Protein AF-A0AAX4ILG7-F1 (afdb_monomer_lite)

Radius of gyration: 36.54 Å; chains: 1; bounding box: 63×70×79 Å

pLDDT: mean 72.08, std 22.38, range [31.14, 98.31]

Foldseek 3Di:
DPPPQDADDLAAQVPPDLPDPAPDNQFSHHPPDRAHPVCVCSTPPHDDDDDPDDPVVVVVVVVVVVCVVVVVVVVCVVPPDDDPDAQDDDVPLCQVVQPHPPGDRNHDPPDPPDVVVVVVVVVPPPPPPPDDDPDDDDDDDDDDDDDDDDDDDDDD

Organism: NCBI:txid34406

Secondary structure (DSSP, 8-state):
--TT--------GGGS-TTS--SBTTTTB-TT----TTHHHHSTTSPPPP-SS-HHHHHHHHHHHHHHHHHHHHHHHHHSPPPSSPPPP-GGGGTTTTTSTTS--SS-------HHHHHHHHS---------------PPP---------------

Sequence (156 aa):
MNGGYINPPFIKRQFRDPHGDWWDKQERRNFGEPVHEDHDLLGMFSPFEYTWTSTGKGLLQIGAFVVAFFGVCGVVAANYPDKPSYPREFPDGLERELGGASAVRKGWRCGPMKKSTQEELTTGKTRVNSRAEAPIVGQPPNQQIHMFPGMLCRAV

Structure (mmCIF, N/CA/C/O backbone):
data_AF-A0AAX4ILG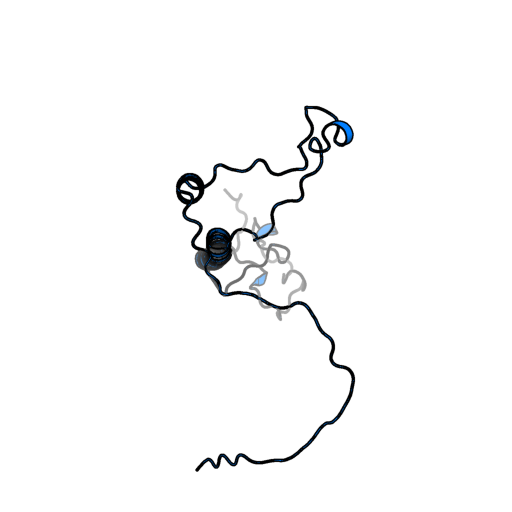7-F1
#
_entry.id   AF-A0AAX4ILG7-F1
#
loop_
_atom_site.group_PDB
_atom_site.id
_atom_site.type_symbol
_atom_site.label_atom_id
_atom_site.label_alt_id
_atom_site.label_comp_id
_atom_site.label_asym_id
_atom_site.label_entity_id
_atom_site.label_seq_id
_atom_site.pdbx_PDB_ins_code
_atom_site.Cartn_x
_atom_site.Cartn_y
_atom_site.Cartn_z
_atom_site.occupancy
_atom_site.B_iso_or_equiv
_atom_site.auth_seq_id
_atom_site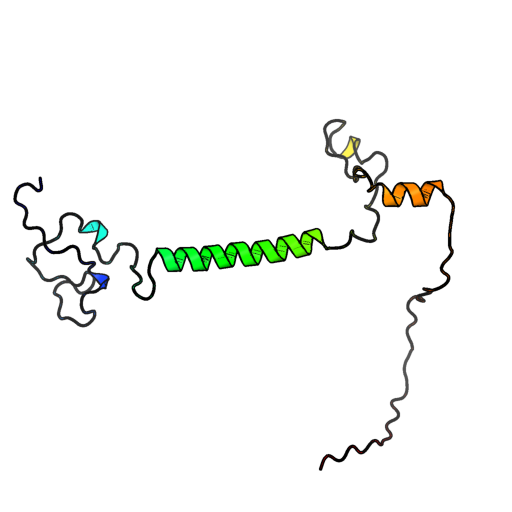.auth_comp_id
_atom_site.auth_asym_id
_atom_site.auth_atom_id
_atom_site.pdbx_PDB_model_num
ATOM 1 N N . MET A 1 1 ? -12.324 18.862 20.264 1.00 57.88 1 MET A N 1
ATOM 2 C CA . MET A 1 1 ? -12.620 18.281 21.596 1.00 57.88 1 MET A CA 1
ATOM 3 C C . MET A 1 1 ? -13.861 17.418 21.466 1.00 57.88 1 MET A C 1
ATOM 5 O O . MET A 1 1 ? -14.855 17.908 20.952 1.00 57.88 1 MET A O 1
ATOM 9 N N . ASN A 1 2 ? -13.780 16.155 21.886 1.00 70.00 2 ASN A N 1
ATOM 10 C CA . ASN A 1 2 ? -14.738 15.079 21.593 1.00 70.00 2 ASN A CA 1
ATOM 11 C C . ASN A 1 2 ? -16.064 15.131 22.392 1.00 70.00 2 ASN A C 1
ATOM 13 O O . ASN A 1 2 ? -16.607 14.104 22.771 1.00 70.00 2 ASN A O 1
ATOM 17 N N . GLY A 1 3 ? -16.554 16.320 22.760 1.00 81.25 3 GLY A N 1
ATOM 18 C CA . GLY A 1 3 ? -17.875 16.487 23.394 1.00 81.25 3 GLY A CA 1
ATOM 19 C C . GLY A 1 3 ? -18.153 15.698 24.689 1.00 81.25 3 GLY A C 1
ATOM 20 O O . GLY A 1 3 ? -19.306 15.624 25.096 1.00 81.25 3 GLY A O 1
ATOM 21 N N . GLY A 1 4 ? -17.141 15.107 25.336 1.00 83.81 4 GLY A N 1
ATOM 22 C CA . GLY A 1 4 ? -17.316 14.219 26.495 1.00 83.81 4 GLY A CA 1
ATOM 23 C C . GLY A 1 4 ? -17.664 12.766 26.145 1.00 83.81 4 GLY A C 1
ATOM 24 O O . GLY A 1 4 ? -18.007 11.998 27.041 1.00 83.81 4 GLY A O 1
ATOM 25 N N . TYR A 1 5 ? -17.574 12.376 24.871 1.00 85.44 5 TYR A N 1
ATOM 26 C CA . TYR A 1 5 ? -17.782 11.000 24.438 1.00 85.44 5 TYR A CA 1
ATOM 27 C C . TYR A 1 5 ? -16.668 10.082 24.965 1.00 85.44 5 TYR A C 1
ATOM 29 O O . TYR A 1 5 ? -15.483 10.433 24.959 1.00 85.44 5 TYR A O 1
ATOM 37 N N . ILE A 1 6 ? -17.062 8.912 25.473 1.00 82.94 6 ILE A N 1
ATOM 38 C CA . ILE A 1 6 ? -16.137 7.928 26.040 1.00 82.94 6 ILE A CA 1
ATOM 39 C C . ILE A 1 6 ? -15.428 7.251 24.877 1.00 82.94 6 ILE A C 1
ATOM 41 O O . ILE A 1 6 ? -16.029 6.426 24.191 1.00 82.94 6 ILE A O 1
ATOM 45 N N . ASN A 1 7 ? -14.157 7.592 24.675 1.00 86.12 7 ASN A N 1
ATOM 46 C CA . ASN A 1 7 ? -13.387 7.038 23.576 1.00 86.12 7 ASN A CA 1
ATOM 47 C C . ASN A 1 7 ? -12.566 5.800 24.019 1.00 86.12 7 ASN A C 1
ATOM 49 O O . ASN A 1 7 ? -11.577 5.961 24.744 1.00 86.12 7 ASN A O 1
ATOM 53 N N . PRO A 1 8 ? -12.958 4.562 23.643 1.00 87.06 8 PRO A N 1
ATOM 54 C CA . PRO A 1 8 ? -12.169 3.352 23.895 1.00 87.06 8 PRO A CA 1
ATOM 55 C C . PRO A 1 8 ? -10.829 3.370 23.131 1.00 87.06 8 PRO A C 1
ATOM 57 O O . PRO A 1 8 ? -10.658 4.155 22.202 1.00 87.06 8 PRO A O 1
ATOM 60 N N . PRO A 1 9 ? -9.858 2.500 23.471 1.00 88.75 9 PRO A N 1
ATOM 61 C CA . PRO A 1 9 ? -8.565 2.470 22.786 1.00 88.75 9 PRO A CA 1
ATOM 62 C C . PRO A 1 9 ? -8.705 2.207 21.278 1.00 88.75 9 PRO A C 1
ATOM 64 O O . PRO A 1 9 ? -9.545 1.415 20.847 1.00 88.75 9 PRO A O 1
ATOM 67 N N . PHE A 1 10 ? -7.837 2.849 20.489 1.00 88.88 10 PHE A N 1
ATOM 68 C CA . PHE A 1 10 ? -7.779 2.721 19.031 1.00 88.88 10 PHE A CA 1
ATOM 69 C C . PHE A 1 10 ? -7.224 1.344 18.640 1.00 88.88 10 PHE A C 1
ATOM 71 O O . PHE A 1 10 ? -6.022 1.161 18.453 1.00 88.88 10 PHE A O 1
ATOM 78 N N . ILE A 1 11 ? -8.097 0.339 18.599 1.00 88.75 11 ILE A N 1
ATOM 79 C CA . ILE A 1 11 ? -7.745 -1.043 18.269 1.00 88.75 11 ILE A CA 1
ATOM 80 C C . ILE A 1 11 ? -8.735 -1.556 17.233 1.00 88.75 11 ILE A C 1
ATOM 82 O O . ILE A 1 11 ? -9.948 -1.559 17.453 1.00 88.75 11 ILE A O 1
ATOM 86 N N . LYS A 1 12 ? -8.207 -2.030 16.103 1.00 90.38 12 LYS A N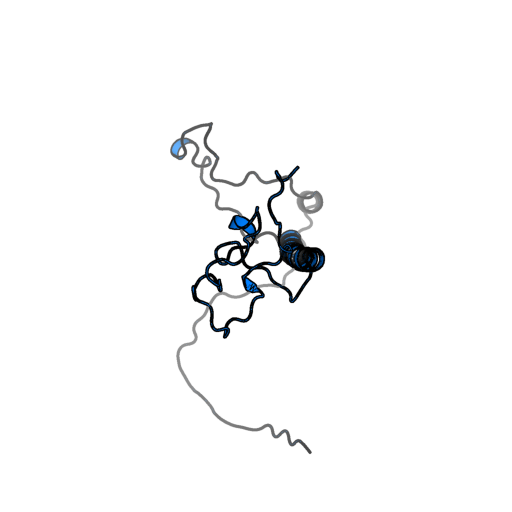 1
ATOM 87 C CA . LYS A 1 12 ? -9.020 -2.584 15.024 1.00 90.38 12 LYS A CA 1
ATOM 88 C C . LYS A 1 12 ? -9.717 -3.866 15.477 1.00 90.38 12 LYS A C 1
ATOM 90 O O . LYS A 1 12 ? -9.105 -4.754 16.075 1.00 90.38 12 LYS A O 1
ATOM 95 N N . ARG A 1 13 ? -10.993 -4.017 15.113 1.00 89.38 13 ARG A N 1
ATOM 96 C CA . ARG A 1 13 ? -11.808 -5.201 15.454 1.00 89.38 13 ARG A CA 1
ATOM 97 C C . ARG A 1 13 ? -11.266 -6.508 14.876 1.00 89.38 13 ARG A C 1
ATOM 99 O O . ARG A 1 13 ? -11.532 -7.575 15.421 1.00 89.38 13 ARG A O 1
ATOM 106 N N . GLN A 1 14 ? -10.456 -6.426 13.824 1.00 89.81 14 GLN A N 1
ATOM 107 C CA . GLN A 1 14 ? -9.752 -7.561 13.229 1.00 89.81 14 GLN A CA 1
ATOM 108 C C . GLN A 1 14 ? -8.899 -8.341 14.245 1.00 89.81 14 GLN A C 1
ATOM 110 O O . GLN A 1 14 ? -8.828 -9.567 14.156 1.00 89.81 14 GLN A O 1
ATOM 115 N N . PHE A 1 15 ? -8.280 -7.647 15.208 1.00 90.81 15 PHE A N 1
ATOM 116 C CA . PHE A 1 15 ? -7.405 -8.254 16.217 1.00 90.81 15 PHE A CA 1
ATOM 117 C C . PHE A 1 15 ? -8.153 -8.833 17.416 1.00 90.81 15 PHE A C 1
ATOM 119 O O . PHE A 1 15 ? -7.539 -9.464 18.274 1.00 90.81 15 PHE A O 1
ATOM 126 N N . ARG A 1 16 ? -9.475 -8.638 17.492 1.00 89.56 16 ARG A N 1
ATOM 127 C CA . ARG A 1 16 ? -10.293 -9.312 18.500 1.00 89.56 16 ARG A CA 1
ATOM 128 C C . ARG A 1 16 ? -10.374 -10.800 18.202 1.00 89.56 16 ARG A C 1
ATOM 130 O O . ARG A 1 16 ? -10.373 -11.199 17.035 1.00 89.56 16 ARG A O 1
ATOM 137 N N . ASP A 1 17 ? -10.514 -11.586 19.266 1.00 91.44 17 ASP A N 1
ATOM 138 C CA . ASP A 1 17 ? -10.629 -13.039 19.195 1.00 91.44 17 ASP A CA 1
ATOM 139 C C . ASP A 1 17 ? -11.705 -13.470 18.174 1.00 91.44 17 ASP A C 1
ATOM 141 O O . ASP A 1 17 ? -12.887 -13.150 18.350 1.00 91.44 17 ASP A O 1
ATOM 145 N N . PRO A 1 18 ? -11.326 -14.180 17.095 1.00 91.75 18 PRO A N 1
ATOM 146 C CA . PRO A 1 18 ? -12.268 -14.695 16.108 1.00 91.75 18 PRO A CA 1
ATOM 147 C C . PRO A 1 18 ? -13.276 -15.697 16.672 1.00 91.75 18 PRO A C 1
ATOM 149 O O . PRO A 1 18 ? -14.367 -15.821 16.121 1.00 91.75 18 PRO A O 1
ATOM 152 N N . HIS A 1 19 ? -12.916 -16.410 17.739 1.00 91.75 19 HIS A N 1
ATOM 153 C CA . HIS A 1 19 ? -13.716 -17.498 18.300 1.00 91.75 19 HIS A CA 1
ATOM 154 C C . HIS A 1 19 ? -14.537 -17.076 19.522 1.00 91.75 19 HIS A C 1
ATOM 156 O O . HIS A 1 19 ? -15.249 -17.899 20.090 1.00 91.75 19 HIS A O 1
ATOM 162 N N . GLY A 1 20 ? -14.491 -15.793 19.888 1.00 89.75 20 GLY A N 1
ATOM 163 C CA . GLY A 1 20 ? -15.257 -15.254 21.002 1.00 89.75 20 GLY A CA 1
ATOM 164 C C . GLY A 1 20 ? -16.777 -15.355 20.819 1.00 89.75 20 GLY A C 1
ATOM 165 O O . GLY A 1 20 ? -17.331 -15.313 19.708 1.00 89.75 20 GLY A O 1
ATOM 166 N N . ASP A 1 21 ? -17.482 -15.430 21.946 1.00 91.50 21 ASP A N 1
ATOM 167 C CA . ASP A 1 21 ? -18.941 -15.366 21.991 1.00 91.50 21 ASP A CA 1
ATOM 168 C C . ASP A 1 21 ? -19.469 -13.935 21.904 1.00 91.50 21 ASP A C 1
ATOM 170 O O . ASP A 1 21 ? -19.948 -13.346 22.867 1.00 91.50 21 ASP A O 1
ATOM 174 N N . TRP A 1 22 ? -19.359 -13.380 20.694 1.00 92.06 22 TRP A N 1
ATOM 175 C CA . TRP A 1 22 ? -19.887 -12.070 20.322 1.00 92.06 22 TRP A CA 1
ATOM 176 C C . TRP A 1 22 ? -21.392 -12.114 20.036 1.00 92.06 22 TRP A C 1
ATOM 178 O O . TRP A 1 22 ? -21.867 -13.051 19.391 1.00 92.06 22 TRP A O 1
ATOM 188 N N . TRP A 1 23 ? -22.121 -11.069 20.439 1.00 91.94 23 TRP A N 1
ATOM 189 C CA . TRP A 1 23 ? -23.528 -10.873 20.052 1.00 91.94 23 TRP A CA 1
ATOM 190 C C . TRP A 1 23 ? -23.673 -10.674 18.535 1.00 91.94 23 TRP A C 1
ATOM 192 O O . TRP A 1 23 ? -24.467 -11.349 17.886 1.00 91.94 23 TRP A O 1
ATOM 202 N N . ASP A 1 24 ? -22.846 -9.802 17.960 1.00 90.81 24 ASP A N 1
ATOM 203 C CA . ASP A 1 24 ? -22.668 -9.661 16.518 1.00 90.81 24 ASP A CA 1
ATOM 204 C C . ASP A 1 24 ? -21.398 -10.409 16.104 1.00 90.81 24 ASP A C 1
ATOM 206 O O . ASP A 1 24 ? -20.271 -9.952 16.337 1.00 90.81 24 ASP A O 1
ATOM 210 N N . LYS A 1 25 ? -21.584 -11.586 15.501 1.00 88.81 25 LYS A N 1
ATOM 211 C CA . LYS A 1 25 ? -20.486 -12.453 15.058 1.00 88.81 25 LYS A CA 1
ATOM 212 C C . LYS A 1 25 ? -19.726 -11.880 13.856 1.00 88.81 25 LYS A C 1
ATOM 214 O O . LYS A 1 25 ? -18.544 -12.186 13.710 1.00 88.81 25 LYS A O 1
ATOM 219 N N . GLN A 1 26 ? -20.357 -11.052 13.018 1.00 89.31 26 GLN A N 1
ATOM 220 C CA . GLN A 1 26 ? -19.715 -10.484 11.829 1.00 89.31 26 GLN A CA 1
ATOM 221 C C . GLN A 1 26 ? -18.754 -9.359 12.215 1.00 89.31 26 GLN A C 1
ATOM 223 O O . GLN A 1 26 ? -17.610 -9.328 11.763 1.00 89.31 26 GLN A O 1
ATOM 228 N N . GLU A 1 27 ? -19.193 -8.464 13.097 1.00 86.62 27 GLU A N 1
ATOM 229 C CA . GLU A 1 27 ? -18.394 -7.319 13.540 1.00 86.62 27 GLU A CA 1
ATOM 230 C C . GLU A 1 27 ? -17.563 -7.599 14.808 1.00 86.62 27 GLU A C 1
ATOM 232 O O . GLU A 1 27 ? -16.794 -6.743 15.260 1.00 86.62 27 GLU A O 1
ATOM 237 N N . ARG A 1 28 ? -17.719 -8.796 15.393 1.00 91.31 28 ARG A N 1
ATOM 238 C CA . ARG A 1 28 ? -17.121 -9.213 16.674 1.00 91.31 28 ARG A CA 1
ATOM 239 C C . ARG A 1 28 ? -17.429 -8.205 17.792 1.00 91.31 28 ARG A C 1
ATOM 241 O O . ARG A 1 28 ? -16.523 -7.654 18.430 1.00 91.31 28 ARG A O 1
ATOM 248 N N . ARG A 1 29 ? -18.723 -7.905 17.973 1.00 90.00 29 ARG A N 1
ATOM 249 C CA . ARG A 1 29 ? -19.237 -6.856 18.873 1.00 90.00 29 ARG A CA 1
ATOM 250 C C . ARG A 1 29 ? -20.229 -7.393 19.898 1.00 90.00 29 ARG A C 1
ATOM 252 O O . ARG A 1 29 ? -21.097 -8.190 19.553 1.00 90.00 29 ARG A O 1
ATOM 259 N N . ASN A 1 30 ? -20.161 -6.876 21.123 1.00 90.81 30 ASN A N 1
ATOM 260 C CA . ASN A 1 30 ? -21.201 -7.079 22.130 1.00 90.81 30 ASN A CA 1
ATOM 261 C C . ASN A 1 30 ? -22.178 -5.899 22.183 1.00 90.81 30 ASN A C 1
ATOM 263 O O . ASN A 1 30 ? -21.812 -4.753 21.930 1.00 90.81 30 ASN A O 1
ATOM 267 N N . PHE A 1 31 ? -23.443 -6.177 22.498 1.00 89.50 31 PHE A N 1
ATOM 268 C CA . PHE A 1 31 ? -24.461 -5.135 22.608 1.00 89.50 31 PHE A CA 1
ATOM 269 C C . PHE A 1 31 ? -24.134 -4.174 23.763 1.00 89.50 31 PHE A C 1
ATOM 271 O O . PHE A 1 31 ? -23.813 -4.619 24.864 1.00 89.50 31 PHE A O 1
ATOM 278 N N . GLY A 1 32 ? -24.210 -2.863 23.517 1.00 87.06 32 GLY A N 1
ATOM 279 C CA . GLY A 1 32 ? -23.949 -1.833 24.529 1.00 87.06 32 GLY A CA 1
ATOM 280 C C . GLY A 1 32 ? -22.471 -1.575 24.856 1.00 87.06 32 GLY A C 1
ATOM 281 O O . GLY A 1 32 ? -22.196 -0.792 25.763 1.00 87.06 32 GLY A O 1
ATOM 282 N N . GLU A 1 33 ? -21.515 -2.189 24.145 1.00 87.06 33 GLU A N 1
ATOM 283 C CA . GLU A 1 33 ? -20.101 -1.819 24.299 1.00 87.06 33 GLU A CA 1
ATOM 284 C C . GLU A 1 33 ? -19.847 -0.387 23.771 1.00 87.06 33 GLU A C 1
ATOM 286 O O . GLU A 1 33 ? -20.384 -0.033 22.717 1.00 87.06 33 GLU A O 1
ATOM 291 N N . PRO A 1 34 ? -19.025 0.440 24.451 1.00 87.88 34 PRO A N 1
ATOM 292 C CA . PRO A 1 34 ? -18.617 1.741 23.926 1.00 87.88 34 PRO A CA 1
ATOM 293 C C . PRO A 1 34 ? -17.903 1.600 22.578 1.00 87.88 34 PRO A C 1
ATOM 295 O O . PRO A 1 34 ? -17.037 0.739 22.403 1.00 87.88 34 PRO A O 1
ATOM 298 N N . VAL A 1 35 ? -18.256 2.461 21.627 1.00 87.62 35 VAL A N 1
ATOM 299 C CA . VAL A 1 35 ? -17.728 2.450 20.257 1.00 87.62 35 VAL A CA 1
ATOM 300 C C . VAL A 1 35 ? -16.756 3.614 20.089 1.00 87.62 35 VAL A C 1
ATOM 302 O O . VAL A 1 35 ? -17.053 4.701 20.557 1.00 87.62 35 VAL A O 1
ATOM 305 N N . HIS A 1 36 ? -15.603 3.400 19.454 1.00 90.38 36 HIS A N 1
ATOM 306 C CA . HIS A 1 36 ? -14.652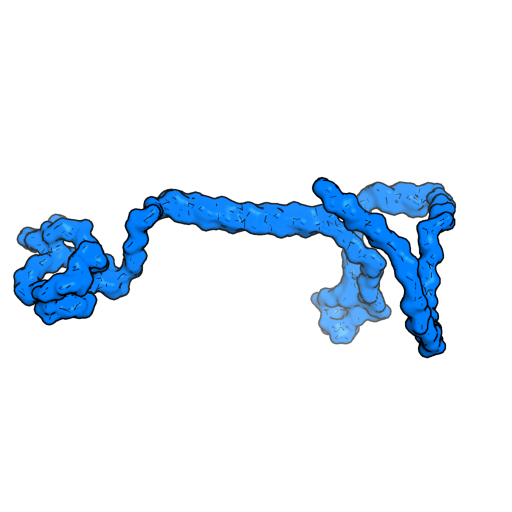 4.475 19.118 1.00 90.38 36 HIS A CA 1
ATOM 307 C C . HIS A 1 36 ? -15.291 5.474 18.137 1.00 90.38 36 HIS A C 1
ATOM 309 O O . HIS A 1 36 ? -16.103 5.047 17.323 1.00 90.38 36 HIS A O 1
ATOM 315 N N . GLU A 1 37 ? -14.941 6.765 18.171 1.00 87.69 37 GLU A N 1
ATOM 316 C CA . GLU A 1 37 ? -15.477 7.734 17.189 1.00 87.69 37 GLU A CA 1
ATOM 317 C C . GLU A 1 37 ? -15.214 7.313 15.733 1.00 87.69 37 GLU A C 1
ATOM 319 O O . GLU A 1 37 ? -16.146 7.217 14.937 1.00 87.69 37 GLU A O 1
ATOM 324 N N . ASP A 1 38 ? -13.971 6.955 15.422 1.00 89.94 38 ASP A N 1
ATOM 325 C CA . ASP A 1 38 ? -13.515 6.460 14.114 1.00 89.94 38 ASP A CA 1
ATOM 326 C C . ASP A 1 38 ? -13.796 4.953 13.928 1.00 89.94 38 ASP A C 1
ATOM 328 O O . ASP A 1 38 ? -12.935 4.143 13.558 1.00 89.94 38 ASP A O 1
ATOM 332 N N . HIS A 1 39 ? -15.012 4.525 14.273 1.00 88.81 39 HIS A N 1
ATOM 333 C CA . HIS A 1 39 ? -15.428 3.125 14.153 1.00 88.81 39 HIS A CA 1
ATOM 334 C C . HIS A 1 39 ? -15.521 2.645 12.705 1.00 88.81 39 HIS A C 1
ATOM 336 O O . HIS A 1 39 ? -15.287 1.467 12.439 1.00 88.81 39 HIS A O 1
ATOM 342 N N . ASP A 1 40 ? -15.781 3.547 11.767 1.00 87.81 40 ASP A N 1
ATOM 343 C CA . ASP A 1 40 ? -15.732 3.283 10.331 1.00 87.81 40 ASP A CA 1
ATOM 344 C C . ASP A 1 40 ? -14.342 2.794 9.885 1.00 87.81 40 ASP A C 1
ATOM 346 O O . ASP A 1 40 ? -14.229 1.851 9.097 1.00 87.81 40 ASP A O 1
ATOM 350 N N . LEU A 1 41 ? -13.279 3.363 10.458 1.00 91.25 41 LEU A N 1
ATOM 351 C CA . LEU A 1 41 ? -11.899 2.968 10.198 1.00 91.25 41 LEU A CA 1
ATOM 352 C C . LEU A 1 41 ? -11.487 1.716 10.988 1.00 91.25 41 LEU A C 1
ATOM 354 O O . LEU A 1 41 ? -10.744 0.871 10.484 1.00 91.25 41 LEU A O 1
ATOM 358 N N . LEU A 1 42 ? -11.971 1.557 12.221 1.00 90.81 42 LEU A N 1
ATOM 359 C CA . LEU A 1 42 ? -11.648 0.416 13.094 1.00 90.81 42 LEU A CA 1
ATOM 360 C C . LEU A 1 42 ? -12.557 -0.810 12.890 1.00 90.81 42 LEU A C 1
ATOM 362 O O . LEU A 1 42 ? -12.350 -1.854 13.524 1.00 90.81 42 LEU A O 1
ATOM 366 N N . GLY A 1 43 ? -13.552 -0.688 12.011 1.00 89.69 43 GLY A N 1
ATOM 367 C CA . GLY A 1 43 ? -14.525 -1.715 11.664 1.00 89.69 43 GLY A CA 1
ATOM 368 C C . GLY A 1 43 ? -13.908 -2.976 11.055 1.00 89.69 43 GLY A C 1
ATOM 369 O O . GLY A 1 43 ? -12.760 -3.002 10.618 1.00 89.69 43 GLY A O 1
ATOM 370 N N . MET A 1 44 ? -14.692 -4.055 10.994 1.00 90.06 44 MET A N 1
ATOM 371 C CA . MET A 1 44 ? -14.268 -5.286 10.307 1.00 90.06 44 MET A CA 1
ATOM 372 C C . MET A 1 44 ? -14.182 -5.096 8.784 1.00 90.06 44 MET A C 1
ATOM 374 O O . MET A 1 44 ? -13.376 -5.739 8.120 1.00 90.06 44 MET A O 1
ATOM 378 N N . PHE A 1 45 ? -15.005 -4.201 8.235 1.00 88.56 45 PHE A N 1
ATOM 379 C CA . PHE A 1 45 ? -15.077 -3.929 6.797 1.00 88.56 45 PHE A CA 1
ATOM 380 C C . PHE A 1 45 ? -14.048 -2.914 6.299 1.00 88.56 45 PHE A C 1
ATOM 382 O O . PHE A 1 45 ? -14.012 -2.615 5.107 1.00 88.56 45 PHE A O 1
ATOM 389 N N . SER A 1 46 ? -13.211 -2.377 7.183 1.00 90.56 46 SER A N 1
ATOM 390 C CA . SER A 1 46 ? -12.131 -1.488 6.779 1.00 90.56 46 SER A CA 1
ATOM 391 C C . SER A 1 46 ? -10.906 -2.289 6.305 1.00 90.56 46 SER A C 1
ATOM 393 O O . SER A 1 46 ? -10.753 -3.459 6.672 1.00 90.56 46 SER A O 1
ATOM 395 N N . PRO A 1 47 ? -9.994 -1.686 5.514 1.00 91.44 47 PRO A N 1
ATOM 396 C CA . PRO A 1 47 ? -8.878 -2.395 4.882 1.00 91.44 47 PRO A CA 1
ATOM 397 C C . PRO A 1 47 ? -8.057 -3.236 5.862 1.00 91.44 47 PRO A C 1
ATOM 399 O O . PRO A 1 47 ? -7.630 -2.732 6.896 1.00 91.44 47 PRO A O 1
ATOM 402 N N . PHE A 1 48 ? -7.833 -4.509 5.541 1.00 89.75 48 PHE A N 1
ATOM 403 C CA . PHE A 1 48 ? -7.166 -5.460 6.433 1.00 89.75 48 PHE A CA 1
ATOM 404 C C . PHE A 1 48 ? -5.761 -4.993 6.842 1.00 89.75 48 PHE A C 1
ATOM 406 O O . PHE A 1 48 ? -4.956 -4.587 6.003 1.00 89.75 48 PHE A O 1
ATOM 413 N N . GLU A 1 49 ? -5.458 -5.085 8.134 1.00 90.50 49 GLU A N 1
ATOM 414 C CA . GLU A 1 49 ? -4.173 -4.696 8.703 1.00 90.50 49 GLU A CA 1
ATOM 415 C C . GLU A 1 49 ? -3.261 -5.919 8.856 1.00 90.50 49 GLU A C 1
ATOM 417 O O . GLU A 1 49 ? -3.619 -6.918 9.482 1.00 90.50 49 GLU A O 1
ATOM 422 N N . TYR A 1 50 ? -2.066 -5.857 8.273 1.00 90.56 50 TYR A N 1
ATOM 423 C CA . TYR A 1 50 ? -1.092 -6.946 8.314 1.00 90.56 50 TYR A CA 1
ATOM 424 C C . TYR A 1 50 ? -0.035 -6.688 9.393 1.00 90.56 50 TYR A C 1
ATOM 426 O O . TYR A 1 50 ? 0.636 -5.664 9.362 1.00 90.56 50 TYR A O 1
ATOM 434 N N . THR A 1 51 ? 0.166 -7.641 10.308 1.00 90.81 51 THR A N 1
ATOM 435 C CA . THR A 1 51 ? 1.089 -7.498 11.457 1.00 90.81 51 THR A CA 1
ATOM 436 C C . THR A 1 51 ? 2.443 -8.181 11.279 1.00 90.81 51 THR A C 1
ATOM 438 O O . THR A 1 51 ? 3.327 -8.034 12.119 1.00 90.81 51 THR A O 1
ATOM 441 N N . TRP A 1 52 ? 2.640 -8.932 10.194 1.00 91.50 52 TRP A N 1
ATOM 442 C CA . TRP A 1 52 ? 3.874 -9.694 9.969 1.00 91.50 52 TRP A CA 1
ATOM 443 C C . TRP A 1 52 ? 5.068 -8.821 9.547 1.00 91.50 52 TRP A C 1
ATOM 445 O O . TRP A 1 52 ? 6.216 -9.245 9.668 1.00 91.50 52 TRP A O 1
ATOM 455 N N . THR A 1 53 ? 4.824 -7.607 9.048 1.00 91.56 53 THR A N 1
ATOM 456 C CA . THR A 1 53 ? 5.866 -6.655 8.642 1.00 91.56 53 THR A CA 1
ATOM 457 C C . THR A 1 53 ? 5.429 -5.226 8.942 1.00 91.56 53 THR A C 1
ATOM 459 O O . THR A 1 53 ? 4.238 -4.939 9.020 1.00 91.56 53 THR A O 1
ATOM 462 N N . SER A 1 54 ? 6.389 -4.314 9.098 1.00 91.88 54 SER A N 1
ATOM 463 C CA . SER A 1 54 ? 6.097 -2.885 9.219 1.00 91.88 54 SER A CA 1
ATOM 464 C C . SER A 1 54 ? 5.922 -2.245 7.841 1.00 91.88 54 SER A C 1
ATOM 466 O O . SER A 1 54 ? 6.579 -2.640 6.874 1.00 91.88 54 SER A O 1
ATOM 468 N N . THR A 1 55 ? 5.090 -1.203 7.750 1.00 91.00 55 THR A N 1
ATOM 469 C CA . THR A 1 55 ? 4.801 -0.492 6.490 1.00 91.00 55 THR A CA 1
ATOM 470 C C . THR A 1 55 ? 6.073 -0.043 5.769 1.00 91.00 55 THR A C 1
ATOM 472 O O . THR A 1 55 ? 6.204 -0.235 4.562 1.00 91.00 55 THR A O 1
ATOM 475 N N . GLY A 1 56 ? 7.059 0.480 6.508 1.00 93.12 56 GLY A N 1
ATOM 476 C CA . GLY A 1 56 ? 8.337 0.908 5.932 1.00 93.12 56 GLY A CA 1
ATOM 477 C C . GLY A 1 56 ? 9.138 -0.243 5.315 1.00 93.12 56 GLY A C 1
ATOM 478 O O . GLY A 1 56 ? 9.676 -0.103 4.218 1.00 93.12 56 GLY A O 1
ATOM 479 N N . LYS A 1 57 ? 9.178 -1.409 5.974 1.00 94.50 57 LYS A N 1
ATOM 480 C CA . LYS A 1 57 ? 9.854 -2.594 5.429 1.00 94.50 57 LYS A CA 1
ATOM 481 C C . LYS A 1 57 ? 9.118 -3.174 4.225 1.00 94.50 57 LYS A C 1
ATOM 483 O O . LYS A 1 57 ? 9.775 -3.539 3.254 1.00 94.50 57 LYS A O 1
ATOM 488 N N . GLY A 1 58 ? 7.786 -3.217 4.261 1.00 93.12 58 GLY A N 1
ATOM 489 C CA . GLY A 1 58 ? 6.974 -3.672 3.130 1.00 93.12 58 GLY A CA 1
ATOM 490 C C . GLY A 1 58 ? 7.183 -2.811 1.882 1.00 93.12 58 GLY A C 1
ATOM 491 O O . GLY A 1 58 ? 7.435 -3.339 0.800 1.00 93.12 58 GLY A O 1
ATOM 492 N N . LEU A 1 59 ? 7.181 -1.484 2.040 1.00 95.44 59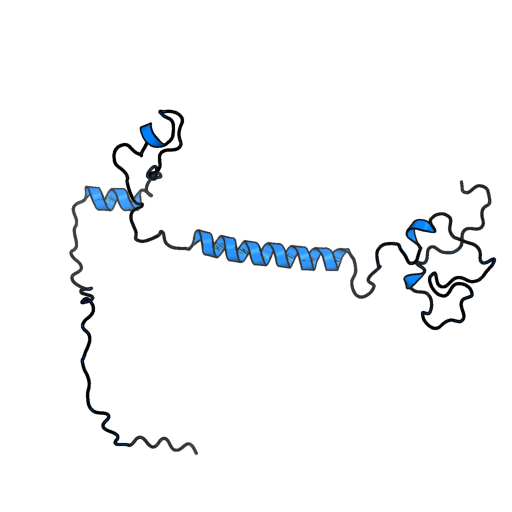 LEU A N 1
ATOM 493 C CA . LEU A 1 59 ? 7.448 -0.559 0.935 1.00 95.44 59 LEU A CA 1
ATOM 494 C C . LEU A 1 59 ? 8.862 -0.714 0.373 1.00 95.44 59 LEU A C 1
ATOM 496 O O . LEU A 1 59 ? 9.034 -0.708 -0.844 1.00 95.44 59 LEU A O 1
ATOM 500 N N . LEU A 1 60 ? 9.864 -0.904 1.237 1.00 96.69 60 LEU A N 1
ATOM 501 C CA . LEU A 1 60 ? 11.237 -1.148 0.798 1.00 96.69 60 LEU A CA 1
ATOM 502 C C . LEU A 1 60 ? 11.329 -2.430 -0.035 1.00 96.69 60 LEU A C 1
ATOM 504 O O . LEU A 1 60 ? 11.923 -2.410 -1.107 1.00 96.69 60 LEU A O 1
ATOM 508 N N . GLN A 1 61 ? 10.716 -3.526 0.417 1.00 95.56 61 GLN A N 1
ATOM 509 C CA . GLN A 1 61 ? 10.734 -4.804 -0.301 1.00 95.56 61 GLN A CA 1
ATOM 510 C C . GLN A 1 61 ? 10.076 -4.703 -1.682 1.00 95.56 61 GLN A C 1
ATOM 512 O O . GLN A 1 61 ? 10.655 -5.156 -2.669 1.00 95.56 61 GLN A O 1
ATOM 517 N N . ILE A 1 62 ? 8.905 -4.065 -1.771 1.00 96.62 62 ILE A N 1
ATOM 518 C CA . ILE A 1 62 ? 8.208 -3.860 -3.048 1.00 96.62 62 ILE A CA 1
ATOM 519 C C . ILE A 1 62 ? 9.024 -2.938 -3.962 1.00 96.62 62 ILE A C 1
ATOM 521 O O . ILE A 1 62 ? 9.221 -3.251 -5.134 1.00 96.62 62 ILE A O 1
ATOM 525 N N . GLY A 1 63 ? 9.550 -1.832 -3.433 1.00 97.69 63 GLY A N 1
ATOM 526 C CA . GLY A 1 63 ? 10.384 -0.904 -4.195 1.00 97.69 63 GLY A CA 1
ATOM 527 C C . GLY A 1 63 ? 11.653 -1.568 -4.729 1.00 97.69 63 GLY A C 1
ATOM 528 O O . GLY A 1 63 ? 11.967 -1.437 -5.910 1.00 97.69 63 GLY A O 1
ATOM 529 N N . ALA A 1 64 ? 12.342 -2.346 -3.894 1.00 97.81 64 ALA A N 1
ATOM 530 C CA . ALA A 1 64 ? 13.524 -3.103 -4.292 1.00 97.81 64 ALA A CA 1
ATOM 531 C C . ALA A 1 64 ? 13.202 -4.123 -5.391 1.00 97.81 64 ALA A C 1
ATOM 533 O O . ALA A 1 64 ? 13.964 -4.238 -6.348 1.00 97.81 64 ALA A O 1
ATOM 534 N N . PHE A 1 65 ? 12.063 -4.816 -5.298 1.00 97.94 65 PHE A N 1
ATOM 535 C CA . PHE A 1 65 ? 11.616 -5.744 -6.337 1.00 97.94 65 PHE A CA 1
ATOM 536 C C . PHE A 1 65 ? 11.382 -5.038 -7.677 1.00 97.94 65 PHE A C 1
ATOM 538 O O . PHE A 1 65 ? 11.914 -5.466 -8.700 1.00 97.94 65 PHE A O 1
ATOM 545 N N . VAL A 1 66 ? 10.635 -3.932 -7.670 1.00 98.19 66 VAL A N 1
ATOM 546 C CA . VAL A 1 66 ? 10.333 -3.152 -8.879 1.00 98.19 66 VAL A CA 1
ATOM 547 C C . VAL A 1 66 ? 11.620 -2.629 -9.518 1.00 98.19 66 VAL A C 1
ATOM 549 O O . VAL A 1 66 ? 11.837 -2.813 -10.715 1.00 98.19 66 VAL A O 1
ATOM 552 N N . VAL A 1 67 ? 12.508 -2.030 -8.721 1.00 98.31 67 VAL A N 1
ATOM 553 C CA . VAL A 1 67 ? 13.789 -1.496 -9.203 1.00 98.31 67 VAL A CA 1
ATOM 554 C C . VAL A 1 67 ? 14.685 -2.604 -9.748 1.00 98.31 67 VAL A C 1
ATOM 556 O O . VAL A 1 67 ? 15.273 -2.431 -10.810 1.00 98.31 67 VAL A O 1
ATOM 559 N N . ALA A 1 68 ? 14.773 -3.750 -9.072 1.00 98.00 68 ALA A N 1
ATOM 560 C CA . ALA A 1 68 ? 15.567 -4.876 -9.550 1.00 98.00 68 ALA A CA 1
ATOM 561 C C . ALA A 1 68 ? 15.021 -5.429 -10.874 1.00 98.00 68 ALA A C 1
ATOM 563 O O . ALA A 1 68 ? 15.787 -5.642 -11.812 1.00 98.00 68 ALA A O 1
ATOM 564 N N . PHE A 1 69 ? 13.702 -5.609 -10.979 1.00 97.81 69 PHE A N 1
ATOM 565 C CA . PHE A 1 69 ? 13.064 -6.138 -12.182 1.00 97.81 69 PHE A CA 1
ATOM 566 C C . PHE A 1 69 ? 13.270 -5.213 -13.387 1.00 97.81 69 PHE A C 1
ATOM 568 O O . PHE A 1 69 ? 13.823 -5.629 -14.406 1.00 97.81 69 PHE A O 1
ATOM 575 N N . PHE A 1 70 ? 12.906 -3.934 -13.256 1.00 98.00 70 PHE A N 1
ATOM 576 C CA . PHE A 1 70 ? 13.103 -2.964 -14.334 1.00 98.00 70 PHE A CA 1
ATOM 577 C C . PHE A 1 70 ? 14.580 -2.665 -14.596 1.00 98.00 70 PHE A C 1
ATOM 579 O O . PHE A 1 70 ? 14.948 -2.405 -15.739 1.00 98.00 70 PHE A O 1
ATOM 586 N N . GLY A 1 71 ? 15.436 -2.761 -13.578 1.00 97.69 71 GLY A N 1
ATOM 587 C CA . GLY A 1 71 ? 16.884 -2.658 -13.725 1.00 97.69 71 GLY A CA 1
ATOM 588 C C . GLY A 1 71 ? 17.437 -3.746 -14.642 1.00 97.69 71 GLY A C 1
ATOM 589 O O . GLY A 1 71 ? 18.138 -3.435 -15.603 1.00 97.69 71 GLY A O 1
ATOM 590 N N . VAL A 1 72 ? 17.064 -5.010 -14.416 1.00 97.56 72 VAL A N 1
ATOM 591 C CA . VAL A 1 72 ? 17.488 -6.123 -15.281 1.00 97.56 72 VAL A CA 1
ATOM 592 C C . VAL A 1 72 ? 16.918 -5.964 -16.689 1.00 97.56 72 VAL A C 1
ATOM 594 O O . VAL A 1 72 ? 17.673 -6.051 -17.656 1.00 97.56 72 VAL A O 1
ATOM 597 N N . CYS A 1 73 ? 15.621 -5.673 -16.832 1.00 96.06 73 CYS A N 1
ATOM 598 C CA . CYS A 1 73 ? 15.014 -5.451 -18.147 1.00 96.06 73 CYS A CA 1
ATOM 599 C C . CYS A 1 73 ? 15.692 -4.305 -18.914 1.00 96.06 73 CYS A C 1
ATOM 601 O O . CYS A 1 73 ? 15.951 -4.441 -20.108 1.00 96.06 73 CYS A O 1
ATOM 603 N N . GLY A 1 74 ? 16.017 -3.201 -18.237 1.00 96.12 74 GLY A N 1
ATOM 604 C CA . GLY A 1 74 ? 16.706 -2.058 -18.831 1.00 96.12 74 GLY A CA 1
ATOM 605 C C . GLY A 1 74 ? 18.124 -2.399 -19.286 1.00 96.12 74 GLY A C 1
ATOM 606 O O . GLY A 1 74 ? 18.509 -2.052 -20.401 1.00 96.12 74 GLY A O 1
ATOM 607 N N . VAL A 1 75 ? 18.883 -3.139 -18.473 1.00 96.94 75 VAL A N 1
ATOM 608 C CA . VAL A 1 75 ? 20.227 -3.607 -18.846 1.00 96.94 75 VAL A CA 1
ATOM 609 C C . VAL A 1 75 ? 20.161 -4.552 -20.043 1.00 96.94 75 VAL A C 1
ATOM 611 O O . VAL A 1 75 ? 20.942 -4.396 -20.980 1.00 96.94 75 VAL A O 1
ATOM 614 N N . VAL A 1 76 ? 19.220 -5.498 -20.054 1.00 95.56 76 VAL A N 1
ATOM 615 C CA . VAL A 1 76 ? 19.036 -6.409 -21.192 1.00 95.56 76 VAL A CA 1
ATOM 616 C C . VAL A 1 76 ? 18.682 -5.625 -22.451 1.00 95.56 76 VAL A C 1
ATOM 618 O O . VAL A 1 76 ? 19.316 -5.839 -23.476 1.00 95.56 76 VAL A O 1
ATOM 621 N N . ALA A 1 77 ? 17.742 -4.681 -22.374 1.00 91.44 77 ALA A N 1
ATOM 622 C CA . ALA A 1 77 ? 17.351 -3.858 -23.516 1.00 91.44 77 ALA A CA 1
ATOM 623 C C . ALA A 1 77 ? 18.515 -3.012 -24.060 1.00 91.44 77 ALA A C 1
ATOM 625 O O . ALA A 1 77 ? 18.653 -2.874 -25.270 1.00 91.44 77 ALA A O 1
ATOM 626 N N . ALA A 1 78 ? 19.374 -2.481 -23.185 1.00 92.62 78 ALA A N 1
ATOM 627 C CA . ALA A 1 78 ? 20.520 -1.665 -23.587 1.00 92.62 78 ALA A CA 1
ATOM 628 C C . ALA A 1 78 ? 21.653 -2.479 -24.238 1.00 92.62 78 ALA A C 1
ATOM 630 O O . ALA A 1 78 ? 22.398 -1.946 -25.060 1.00 92.62 78 ALA A O 1
ATOM 631 N N . ASN A 1 79 ? 21.796 -3.751 -23.858 1.00 94.06 79 ASN A N 1
ATOM 632 C CA . ASN A 1 79 ? 22.838 -4.645 -24.370 1.00 94.06 79 ASN A CA 1
ATOM 633 C C . ASN A 1 79 ? 22.347 -5.564 -25.496 1.00 94.06 79 ASN A C 1
ATOM 635 O O . ASN A 1 79 ? 23.144 -6.317 -26.057 1.00 94.06 79 ASN A O 1
ATOM 639 N N . TYR A 1 80 ? 21.054 -5.536 -25.822 1.00 90.12 80 TYR A N 1
ATOM 640 C CA . TYR A 1 80 ? 20.508 -6.387 -26.867 1.00 90.12 80 TYR A CA 1
ATOM 641 C C . TYR A 1 80 ? 21.006 -5.918 -28.242 1.00 90.12 80 TYR A C 1
ATOM 643 O O . TYR A 1 80 ? 20.899 -4.729 -28.549 1.00 90.12 80 TYR A O 1
ATOM 651 N N . PRO A 1 81 ? 21.557 -6.817 -29.077 1.00 86.94 81 PRO A N 1
ATOM 652 C CA . PRO A 1 81 ? 22.036 -6.441 -30.397 1.00 86.94 81 PRO A CA 1
ATOM 653 C C . PRO A 1 81 ? 20.878 -6.023 -31.305 1.00 86.94 81 PRO A C 1
ATOM 655 O O . PRO A 1 81 ? 19.777 -6.580 -31.239 1.00 86.94 81 PRO A O 1
ATOM 658 N N . ASP A 1 82 ? 21.157 -5.064 -32.189 1.00 81.25 82 ASP A N 1
ATOM 659 C CA . ASP A 1 82 ? 20.212 -4.646 -33.217 1.00 81.25 82 ASP A CA 1
ATOM 660 C C . ASP A 1 82 ? 19.838 -5.829 -34.115 1.00 81.25 82 ASP A C 1
ATOM 662 O O . ASP A 1 82 ? 20.633 -6.736 -34.386 1.00 81.25 82 ASP A O 1
ATOM 666 N N . LYS A 1 83 ? 18.589 -5.831 -34.583 1.00 79.25 83 LYS A N 1
ATOM 667 C CA . LYS A 1 83 ? 18.066 -6.930 -35.389 1.00 79.25 83 LYS A CA 1
ATOM 668 C C . LYS A 1 83 ? 18.857 -7.036 -36.705 1.00 79.25 83 LYS A C 1
ATOM 670 O O . LYS A 1 83 ? 18.928 -6.044 -37.429 1.00 79.25 83 LYS A O 1
ATOM 675 N N . PRO A 1 84 ? 19.362 -8.226 -37.090 1.00 81.81 84 PRO A N 1
ATOM 676 C CA . PRO A 1 84 ? 20.172 -8.414 -38.301 1.00 81.81 84 PRO A CA 1
ATOM 677 C C . PRO A 1 84 ? 19.328 -8.428 -39.588 1.00 81.81 84 PRO A C 1
ATOM 679 O O . PRO A 1 84 ? 19.657 -9.100 -40.560 1.00 81.81 84 PRO A O 1
ATOM 682 N N . SER A 1 85 ? 18.196 -7.727 -39.597 1.00 79.50 85 SER A N 1
ATOM 683 C CA . SER A 1 85 ? 17.317 -7.601 -40.752 1.00 79.50 85 SER A CA 1
ATOM 684 C C . SER A 1 85 ? 17.103 -6.129 -41.037 1.00 79.50 85 SER A C 1
ATOM 686 O O . SER A 1 85 ? 16.643 -5.397 -40.157 1.00 79.50 85 SER A O 1
ATOM 688 N N . TYR A 1 86 ? 17.366 -5.721 -42.274 1.00 78.25 86 TYR A N 1
ATOM 689 C CA . TYR A 1 86 ? 16.936 -4.414 -42.740 1.00 78.25 86 TYR A CA 1
ATOM 690 C C . TYR A 1 86 ? 15.401 -4.326 -42.636 1.00 78.25 86 TYR A C 1
ATOM 692 O O . TYR A 1 86 ? 14.715 -5.312 -42.947 1.00 78.25 86 TYR A O 1
ATOM 700 N N . PRO A 1 87 ? 14.835 -3.211 -42.139 1.00 73.31 87 PRO A N 1
ATOM 701 C CA . PRO A 1 87 ? 13.392 -3.020 -42.155 1.00 73.31 87 PRO A CA 1
ATOM 702 C C . PRO A 1 87 ? 12.861 -3.135 -43.588 1.00 73.31 87 PRO A C 1
ATOM 704 O O . PRO A 1 87 ? 13.542 -2.823 -44.561 1.00 73.31 87 PRO A O 1
ATOM 707 N N . ARG A 1 88 ? 11.622 -3.606 -43.731 1.00 78.50 88 ARG A N 1
ATOM 708 C CA . ARG A 1 88 ? 10.981 -3.676 -45.043 1.00 78.50 88 ARG A CA 1
ATOM 709 C C . ARG A 1 88 ? 10.709 -2.262 -45.544 1.00 78.50 88 ARG A C 1
ATOM 711 O O . ARG A 1 88 ? 9.898 -1.557 -44.947 1.00 78.50 88 ARG A O 1
ATOM 718 N N . GLU A 1 89 ? 11.328 -1.907 -46.660 1.00 75.06 89 GLU A N 1
ATOM 719 C CA . GLU A 1 89 ? 11.040 -0.659 -47.358 1.00 75.06 89 GLU A CA 1
ATOM 720 C C . GLU A 1 89 ? 9.886 -0.844 -48.339 1.00 75.06 89 GLU A C 1
ATOM 722 O O . GLU A 1 89 ? 9.723 -1.896 -48.968 1.00 75.06 89 GLU A O 1
ATOM 727 N N . PHE A 1 90 ? 9.077 0.201 -48.459 1.00 75.62 90 PHE A N 1
ATOM 728 C CA . PHE A 1 90 ? 7.997 0.284 -49.428 1.00 75.62 90 PHE A CA 1
ATOM 729 C C . PHE A 1 90 ? 8.270 1.439 -50.398 1.00 75.62 90 PHE A C 1
ATOM 731 O O . PHE A 1 90 ? 8.788 2.475 -49.968 1.00 75.62 90 PHE A O 1
ATOM 738 N N . PRO A 1 91 ? 7.934 1.294 -51.695 1.00 73.12 91 PRO A N 1
ATOM 739 C CA . PRO A 1 91 ? 8.110 2.374 -52.657 1.00 73.12 91 PRO A CA 1
ATOM 740 C C . PRO A 1 91 ? 7.327 3.607 -52.196 1.00 73.12 91 PRO A C 1
ATOM 742 O O . PRO A 1 91 ? 6.164 3.498 -51.803 1.00 73.12 91 PRO A O 1
ATOM 745 N N . ASP A 1 92 ? 8.001 4.758 -52.198 1.00 70.44 92 ASP A N 1
ATOM 746 C CA . ASP A 1 92 ? 7.450 6.049 -51.774 1.00 70.44 92 ASP A CA 1
ATOM 747 C C . ASP A 1 92 ? 6.830 6.041 -50.362 1.00 70.44 92 ASP A C 1
ATOM 749 O O . ASP A 1 92 ? 5.877 6.760 -50.100 1.00 70.44 92 ASP A O 1
ATOM 753 N N . GLY A 1 93 ? 7.299 5.174 -49.448 1.00 70.25 93 GLY A N 1
ATOM 754 C CA . GLY A 1 93 ? 6.874 5.165 -48.038 1.00 70.25 93 GLY A CA 1
ATOM 755 C C . GLY A 1 93 ? 5.387 4.877 -47.788 1.00 70.25 93 GLY A C 1
ATOM 756 O O . GLY A 1 93 ? 4.923 5.032 -46.653 1.00 70.25 93 GLY A O 1
ATOM 757 N N . LEU A 1 94 ? 4.658 4.465 -48.836 1.00 71.75 94 LEU A N 1
ATOM 758 C CA . LEU A 1 94 ? 3.196 4.416 -48.885 1.00 71.75 94 LEU A CA 1
ATOM 759 C C . LEU A 1 94 ? 2.525 5.765 -48.535 1.00 71.75 94 LEU A C 1
ATOM 761 O O . LEU A 1 94 ? 1.392 5.771 -48.064 1.00 71.75 94 LEU A O 1
ATOM 765 N N . GLU A 1 95 ? 3.178 6.907 -48.786 1.00 67.81 95 GLU A N 1
ATOM 766 C CA . GLU A 1 95 ? 2.706 8.242 -48.361 1.00 67.81 95 GLU A CA 1
ATOM 767 C C . GLU A 1 95 ? 1.289 8.546 -48.890 1.00 67.81 95 GLU A C 1
ATOM 769 O O . GLU A 1 95 ? 0.436 9.046 -48.157 1.00 67.81 95 GLU A O 1
ATOM 774 N N . ARG A 1 96 ? 0.979 8.160 -50.138 1.00 72.19 96 ARG A N 1
ATOM 775 C CA . ARG A 1 96 ? -0.370 8.318 -50.715 1.00 72.19 96 ARG A CA 1
ATOM 776 C C . ARG A 1 96 ? -1.418 7.413 -50.060 1.00 72.19 96 ARG A C 1
ATOM 778 O O . ARG A 1 96 ? -2.543 7.848 -49.844 1.00 72.19 96 ARG A O 1
ATOM 785 N N . GLU A 1 97 ? -1.048 6.176 -49.735 1.00 74.75 97 GLU A N 1
ATOM 786 C CA . GLU A 1 97 ? -1.960 5.164 -49.181 1.00 74.75 97 GLU A CA 1
ATOM 787 C C . GLU A 1 97 ? -2.159 5.324 -47.661 1.00 74.75 97 GLU A C 1
ATOM 789 O O . GLU A 1 97 ? -3.115 4.799 -47.096 1.00 74.75 97 GLU A O 1
ATOM 794 N N . LEU A 1 98 ? -1.264 6.056 -46.987 1.00 72.25 98 LEU A N 1
ATOM 795 C CA . LEU A 1 98 ? -1.332 6.337 -45.552 1.00 72.25 98 LEU A CA 1
ATOM 796 C C . LEU A 1 98 ? -1.967 7.693 -45.196 1.00 72.25 98 LEU A C 1
ATOM 798 O O . LEU A 1 98 ? -2.114 7.982 -44.009 1.00 72.25 98 LEU A O 1
ATOM 802 N N . GLY A 1 99 ? -2.389 8.491 -46.183 1.00 75.62 99 GLY A N 1
ATOM 803 C CA . GLY A 1 99 ? -3.135 9.737 -45.952 1.00 75.62 99 GLY A CA 1
ATOM 804 C C . GLY A 1 99 ? -2.410 11.032 -46.333 1.00 75.62 99 GLY A C 1
ATOM 805 O O . GLY A 1 99 ? -2.835 12.105 -45.913 1.00 75.62 99 GLY A O 1
ATOM 806 N N . GLY A 1 100 ? -1.354 10.962 -47.146 1.00 69.38 100 GLY A N 1
ATOM 807 C CA . GLY A 1 100 ? -0.626 12.125 -47.657 1.00 69.38 100 GLY A CA 1
ATOM 808 C C . GLY A 1 100 ? 0.500 12.599 -46.735 1.00 69.38 100 GLY A C 1
ATOM 809 O O . GLY A 1 100 ? 0.846 11.936 -45.767 1.00 69.38 100 GLY A O 1
ATOM 810 N N . ALA A 1 101 ? 1.079 13.765 -47.041 1.00 64.38 101 ALA A N 1
ATOM 811 C CA . ALA A 1 101 ? 2.352 14.266 -46.493 1.00 64.38 101 ALA A CA 1
ATOM 812 C C . ALA A 1 101 ? 2.436 14.438 -44.956 1.00 64.38 101 ALA A C 1
ATOM 814 O O . ALA A 1 101 ? 3.503 14.747 -44.427 1.00 64.38 101 ALA A O 1
ATOM 815 N N . SER A 1 102 ? 1.326 14.275 -44.236 1.00 60.91 102 SER A N 1
ATOM 816 C CA . SER A 1 102 ? 1.244 14.289 -42.770 1.00 60.91 102 SER A CA 1
ATOM 817 C C . SER A 1 102 ? 1.192 12.889 -42.146 1.00 60.91 102 SER A C 1
ATOM 819 O O . SER A 1 102 ? 1.166 12.767 -40.919 1.00 60.91 102 SER A O 1
ATOM 821 N N . ALA A 1 103 ? 1.177 11.829 -42.953 1.00 57.31 103 ALA A N 1
ATOM 822 C CA . ALA A 1 103 ? 1.126 10.467 -42.467 1.00 57.31 103 ALA A CA 1
ATOM 823 C C . ALA A 1 103 ? 2.512 9.955 -42.055 1.00 57.31 103 ALA A C 1
ATOM 825 O O . ALA A 1 103 ? 3.542 10.283 -42.639 1.00 57.31 103 ALA A O 1
ATOM 826 N N . VAL A 1 104 ? 2.551 9.126 -41.010 1.00 59.44 104 VAL A N 1
ATOM 827 C CA . VAL A 1 104 ? 3.795 8.491 -40.569 1.00 59.44 104 VAL A CA 1
ATOM 828 C C . VAL A 1 104 ? 4.239 7.509 -41.650 1.00 59.44 104 VAL A C 1
ATOM 830 O O . VAL A 1 104 ? 3.663 6.428 -41.757 1.00 59.44 104 VAL A O 1
ATOM 833 N N . ARG A 1 105 ? 5.268 7.870 -42.427 1.00 58.28 105 ARG A N 1
ATOM 834 C CA . ARG A 1 105 ? 5.935 6.979 -43.389 1.00 58.28 105 ARG A CA 1
ATOM 835 C C . ARG A 1 105 ? 6.076 5.565 -42.823 1.00 58.28 105 ARG A C 1
ATOM 837 O O . ARG A 1 105 ? 6.679 5.376 -41.762 1.00 58.28 105 ARG A O 1
ATOM 844 N N . LYS A 1 106 ? 5.607 4.551 -43.560 1.00 55.22 106 LYS A N 1
ATOM 845 C CA . LYS A 1 106 ? 5.952 3.155 -43.255 1.00 55.22 106 LYS A CA 1
ATOM 846 C C . LYS A 1 106 ? 7.337 2.851 -43.818 1.00 55.22 106 LYS A C 1
ATOM 848 O O . LYS A 1 106 ? 7.473 2.434 -44.960 1.00 55.22 106 LYS A O 1
ATOM 853 N N . GLY A 1 107 ? 8.355 3.101 -43.005 1.00 57.59 107 GLY A N 1
ATOM 854 C CA . GLY A 1 107 ? 9.766 2.894 -43.335 1.00 57.59 107 GLY A CA 1
ATOM 855 C C . GLY A 1 107 ? 10.634 3.604 -42.303 1.00 57.59 107 GLY A C 1
ATOM 856 O O . GLY A 1 107 ? 10.253 4.659 -41.789 1.00 57.59 107 GLY A O 1
ATOM 857 N N . TRP A 1 108 ? 11.759 3.006 -41.918 1.00 51.59 108 TRP A N 1
ATOM 858 C CA . TRP A 1 108 ? 12.561 3.540 -40.820 1.00 51.59 108 TRP A CA 1
ATOM 859 C C . TRP A 1 108 ? 13.275 4.813 -41.290 1.00 51.59 108 TRP A C 1
ATOM 861 O O . TRP A 1 108 ? 14.007 4.796 -42.277 1.00 51.59 108 TRP A O 1
ATOM 871 N N . ARG A 1 109 ? 13.129 5.930 -40.560 1.00 51.09 109 ARG A N 1
ATOM 872 C CA . ARG A 1 109 ? 14.191 6.943 -40.577 1.00 51.09 109 ARG A CA 1
ATOM 873 C C . ARG A 1 109 ? 15.425 6.240 -40.038 1.00 51.09 109 ARG A C 1
ATOM 875 O O . ARG A 1 109 ? 15.443 5.910 -38.855 1.00 51.09 109 ARG A O 1
ATOM 882 N N . CYS A 1 110 ? 16.420 6.003 -40.888 1.00 45.47 110 CYS A N 1
ATOM 883 C CA . CYS A 1 110 ? 17.737 5.588 -40.429 1.00 45.47 110 CYS A CA 1
ATOM 884 C C . CYS A 1 110 ? 18.157 6.592 -39.342 1.00 45.47 110 CYS A C 1
ATOM 886 O O . CYS A 1 110 ? 18.360 7.773 -39.631 1.00 45.47 110 CYS A O 1
ATOM 888 N N . GLY A 1 111 ? 18.171 6.158 -38.078 1.00 50.50 111 GLY A N 1
ATOM 889 C CA . GLY A 1 111 ? 18.683 6.973 -36.981 1.00 50.50 111 GLY A CA 1
ATOM 890 C C . GLY A 1 111 ? 20.155 7.311 -37.238 1.00 50.50 111 GLY A C 1
ATOM 891 O O . GLY A 1 111 ? 20.790 6.658 -38.072 1.00 50.50 111 GLY A O 1
ATOM 892 N N . PRO A 1 112 ? 20.728 8.320 -36.559 1.00 46.56 112 PRO A N 1
ATOM 893 C CA . PRO A 1 112 ? 22.136 8.641 -36.735 1.00 46.56 112 PRO A CA 1
ATOM 894 C C . PRO A 1 112 ? 22.980 7.410 -36.380 1.00 46.56 112 PRO A C 1
ATOM 896 O O . PRO A 1 112 ? 23.056 6.996 -35.224 1.00 46.56 112 PRO A O 1
ATOM 899 N N . MET A 1 113 ? 23.582 6.808 -37.407 1.00 40.56 113 MET A N 1
ATOM 900 C CA . MET A 1 113 ? 24.528 5.704 -37.283 1.00 40.56 113 MET A CA 1
ATOM 901 C C . MET A 1 113 ? 25.653 6.111 -36.327 1.00 40.56 113 MET A C 1
ATOM 903 O O . MET A 1 113 ? 26.193 7.218 -36.423 1.00 40.56 113 MET A O 1
ATOM 907 N N . LYS A 1 114 ? 26.031 5.219 -35.405 1.00 47.59 114 LYS A N 1
ATOM 908 C CA . LYS A 1 114 ? 27.218 5.414 -34.561 1.00 47.59 114 LYS A CA 1
ATOM 909 C C . LYS A 1 114 ? 28.435 5.617 -35.477 1.00 47.59 114 LYS A C 1
ATOM 911 O O . LYS A 1 114 ? 28.592 4.907 -36.469 1.00 47.59 114 LYS A O 1
ATOM 916 N N . LYS A 1 115 ? 29.297 6.588 -35.148 1.00 45.41 115 LYS A N 1
ATOM 917 C CA . LYS A 1 115 ? 30.449 7.002 -35.980 1.00 45.41 115 LYS A CA 1
ATOM 918 C C . LYS A 1 115 ? 31.367 5.840 -36.394 1.00 45.41 115 LYS A C 1
ATOM 920 O O . LYS A 1 115 ? 31.954 5.900 -37.465 1.00 45.41 115 LYS A O 1
ATOM 925 N N . SER A 1 116 ? 31.429 4.771 -35.598 1.00 48.41 116 SER A N 1
ATOM 926 C CA . SER A 1 116 ? 32.241 3.581 -35.881 1.00 48.41 116 SER A CA 1
ATOM 927 C C . SER A 1 116 ? 31.854 2.860 -37.175 1.00 48.41 116 SER A C 1
ATOM 929 O O . SER A 1 116 ? 32.718 2.302 -37.833 1.00 48.41 116 SER A O 1
ATOM 931 N N . THR A 1 117 ? 30.580 2.894 -37.578 1.00 50.97 117 THR A N 1
ATOM 932 C CA . THR A 1 117 ? 30.123 2.222 -38.809 1.00 50.97 117 THR A CA 1
ATOM 933 C C . THR A 1 117 ? 30.299 3.102 -40.053 1.00 50.97 117 THR A C 1
ATOM 935 O O . THR A 1 117 ? 30.352 2.597 -41.169 1.00 50.97 117 THR A O 1
ATOM 938 N N . GLN A 1 118 ? 30.433 4.420 -39.877 1.00 45.69 118 GLN A N 1
ATOM 939 C CA . GLN A 1 118 ? 30.741 5.355 -40.968 1.00 45.69 118 GLN A CA 1
ATOM 940 C C . GLN A 1 118 ? 32.193 5.221 -41.452 1.00 45.69 118 GLN A C 1
ATOM 942 O O . GLN A 1 118 ? 32.442 5.277 -42.651 1.00 45.69 118 GLN A O 1
ATOM 947 N N . GLU A 1 119 ? 33.143 4.989 -40.541 1.00 46.06 119 GLU A N 1
ATOM 948 C CA . GLU A 1 119 ? 34.574 4.863 -40.871 1.00 46.06 119 GLU A CA 1
ATOM 949 C C . GLU A 1 119 ? 34.907 3.555 -41.617 1.00 46.06 119 GLU A C 1
ATOM 951 O O . GLU A 1 119 ? 35.822 3.500 -42.444 1.00 46.06 119 GLU A O 1
ATOM 956 N N . GLU A 1 120 ? 34.106 2.510 -41.388 1.00 52.12 120 GLU A N 1
ATOM 957 C CA . GLU A 1 120 ? 34.237 1.223 -42.076 1.00 52.12 120 GLU A CA 1
ATOM 958 C C . GLU A 1 120 ? 33.709 1.275 -43.523 1.00 52.12 120 GLU A C 1
ATOM 960 O O . GLU A 1 120 ? 34.235 0.589 -44.400 1.00 52.12 120 GLU A O 1
ATOM 965 N N . LEU A 1 121 ? 32.730 2.146 -43.809 1.00 51.19 121 LEU A N 1
ATOM 966 C CA . LEU A 1 121 ? 32.142 2.298 -45.146 1.00 51.19 121 LEU A CA 1
ATOM 967 C C . LEU A 1 121 ? 32.961 3.228 -46.063 1.00 51.19 121 LEU A C 1
ATOM 969 O O . LEU A 1 121 ? 32.948 3.054 -47.279 1.00 51.19 121 LEU A O 1
ATOM 973 N N . THR A 1 122 ? 33.700 4.192 -45.503 1.00 53.25 122 THR A N 1
ATOM 974 C CA . THR A 1 122 ? 34.539 5.134 -46.270 1.00 53.25 122 THR A CA 1
ATOM 975 C C . THR A 1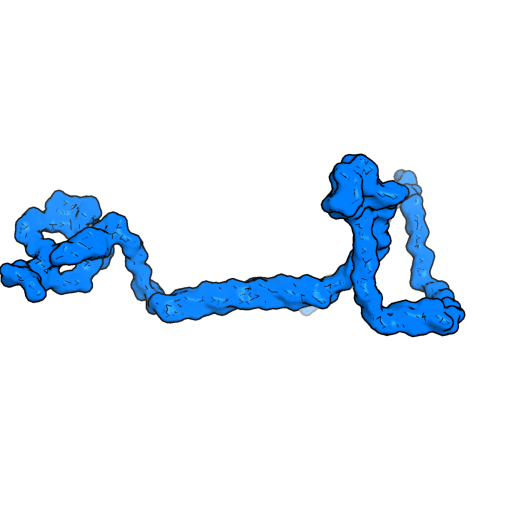 122 ? 35.924 4.588 -46.619 1.00 53.25 122 THR A C 1
ATOM 977 O O . THR A 1 122 ? 36.515 5.027 -47.603 1.00 53.25 122 THR A O 1
ATOM 980 N N . THR A 1 123 ? 36.440 3.607 -45.870 1.00 49.56 123 THR A N 1
ATOM 981 C CA . THR A 1 123 ? 37.815 3.094 -46.050 1.00 49.56 123 THR A CA 1
ATOM 982 C C . THR A 1 123 ? 37.909 1.881 -46.989 1.00 49.56 123 THR A C 1
ATOM 984 O O . THR A 1 123 ? 39.006 1.388 -47.244 1.00 49.56 123 THR A O 1
ATOM 987 N N . GLY A 1 124 ? 36.794 1.380 -47.541 1.00 48.34 124 GLY A N 1
ATOM 988 C CA . GLY A 1 124 ? 36.812 0.350 -48.593 1.00 48.34 124 GLY A CA 1
ATOM 989 C C . GLY A 1 124 ? 37.634 -0.902 -48.254 1.00 48.34 124 GLY A C 1
ATOM 990 O O . GLY A 1 124 ? 38.170 -1.556 -49.147 1.00 48.34 124 GLY A O 1
ATOM 991 N N . LYS A 1 125 ? 37.783 -1.239 -46.966 1.00 43.41 125 LYS A N 1
ATOM 992 C CA . LYS A 1 125 ? 38.567 -2.393 -46.525 1.00 43.41 125 LYS A CA 1
ATOM 993 C C . LYS A 1 125 ? 37.640 -3.569 -46.286 1.00 43.41 125 LYS A C 1
ATOM 995 O O . LYS A 1 125 ? 37.452 -4.022 -45.162 1.00 43.41 125 LYS A O 1
ATOM 1000 N N . THR A 1 126 ? 37.093 -4.088 -47.378 1.00 41.72 126 THR A N 1
ATOM 1001 C CA . THR A 1 126 ? 36.435 -5.391 -47.414 1.00 41.72 126 THR A CA 1
ATOM 1002 C C . THR A 1 126 ? 37.480 -6.462 -47.090 1.00 41.72 126 THR A C 1
ATOM 1004 O O . THR A 1 126 ? 38.086 -7.053 -47.981 1.00 41.72 126 THR A O 1
ATOM 1007 N N . ARG A 1 127 ? 37.732 -6.742 -45.803 1.00 37.12 127 ARG A N 1
ATOM 1008 C CA . ARG A 1 127 ? 38.216 -8.074 -45.438 1.00 37.12 127 ARG A CA 1
ATOM 1009 C C . ARG A 1 127 ? 37.030 -9.002 -45.617 1.00 37.12 127 ARG A C 1
ATOM 1011 O O . ARG A 1 127 ? 36.201 -9.150 -44.726 1.00 37.12 127 ARG A O 1
ATOM 1018 N N . VAL A 1 128 ? 36.979 -9.624 -46.788 1.00 42.22 128 VAL A N 1
ATOM 1019 C CA . VAL A 1 128 ? 36.310 -10.904 -46.986 1.00 42.22 128 VAL A CA 1
ATOM 1020 C C . VAL A 1 128 ? 36.866 -11.840 -45.915 1.00 42.22 128 VAL A C 1
ATOM 1022 O O . VAL A 1 128 ? 37.962 -12.377 -46.055 1.00 42.22 128 VAL A O 1
ATOM 1025 N N . ASN A 1 129 ? 36.160 -11.972 -44.794 1.00 39.31 129 ASN A N 1
ATOM 1026 C CA . ASN A 1 129 ? 36.417 -13.055 -43.867 1.00 39.31 129 ASN A CA 1
ATOM 1027 C C . ASN A 1 129 ? 35.613 -14.237 -44.396 1.00 39.31 129 ASN A C 1
ATOM 1029 O O . ASN A 1 129 ? 34.428 -14.407 -44.119 1.00 39.31 129 ASN A O 1
ATOM 1033 N N . SER A 1 130 ? 36.273 -14.993 -45.262 1.00 45.59 130 SER A N 1
ATOM 1034 C CA . SER A 1 130 ? 35.864 -16.292 -45.768 1.00 45.59 130 SER A CA 1
ATOM 1035 C C . SER A 1 130 ? 35.703 -17.276 -44.606 1.00 45.59 130 SER A C 1
ATOM 1037 O O . SER A 1 130 ? 36.607 -18.068 -44.350 1.00 45.59 130 SER A O 1
ATOM 1039 N N . ARG A 1 131 ? 34.597 -17.201 -43.853 1.00 44.28 131 ARG A N 1
ATOM 1040 C CA . ARG A 1 131 ? 34.158 -18.267 -42.939 1.00 44.28 131 ARG A CA 1
ATOM 1041 C C . ARG A 1 131 ? 32.724 -18.061 -42.441 1.00 44.28 131 ARG A C 1
ATOM 1043 O O . ARG A 1 131 ? 32.535 -17.649 -41.305 1.00 44.28 131 ARG A O 1
ATOM 1050 N N . ALA A 1 132 ? 31.737 -18.368 -43.280 1.00 37.06 132 ALA A N 1
ATOM 1051 C CA . ALA A 1 132 ? 30.428 -18.895 -42.865 1.00 37.06 132 ALA A CA 1
ATOM 1052 C C . ALA A 1 132 ? 29.555 -19.162 -44.105 1.00 37.06 132 ALA A C 1
ATOM 1054 O O . ALA A 1 132 ? 28.543 -18.504 -44.326 1.00 37.06 132 ALA A O 1
ATOM 1055 N N . GLU A 1 133 ? 29.939 -20.139 -44.928 1.00 38.94 133 GLU A N 1
ATOM 1056 C CA . GLU A 1 133 ? 28.936 -20.864 -45.711 1.00 38.94 133 GLU A CA 1
ATOM 1057 C C . GLU A 1 133 ? 28.170 -21.757 -44.732 1.00 38.94 133 GLU A C 1
ATOM 1059 O O . GLU A 1 133 ? 28.692 -22.759 -44.247 1.00 38.94 133 GLU A O 1
ATOM 1064 N N . ALA A 1 134 ? 26.943 -21.371 -44.394 1.00 38.12 134 ALA A N 1
ATOM 1065 C CA . ALA A 1 134 ? 25.960 -22.299 -43.857 1.00 38.12 134 ALA A CA 1
ATOM 1066 C C . ALA A 1 134 ? 25.111 -22.780 -45.045 1.00 38.12 134 ALA A C 1
ATOM 1068 O O . ALA A 1 134 ? 24.354 -21.974 -45.594 1.00 38.12 134 ALA A O 1
ATOM 1069 N N . PRO A 1 135 ? 25.245 -24.040 -45.502 1.00 38.06 135 PRO A N 1
ATOM 1070 C CA . PRO A 1 135 ? 24.431 -24.527 -46.598 1.00 38.06 135 PRO A CA 1
ATOM 1071 C C . PRO A 1 135 ? 22.991 -24.774 -46.147 1.00 38.06 135 PRO A C 1
ATOM 1073 O O . PRO A 1 135 ? 22.698 -25.294 -45.069 1.00 38.06 135 PRO A O 1
ATOM 1076 N N . ILE A 1 136 ? 22.107 -24.367 -47.046 1.00 40.16 136 ILE A N 1
ATOM 1077 C CA . ILE A 1 136 ? 20.661 -24.508 -47.035 1.00 40.16 136 ILE A CA 1
ATOM 1078 C C . ILE A 1 136 ? 20.271 -25.995 -47.018 1.00 40.16 136 ILE A C 1
ATOM 1080 O O . ILE A 1 136 ? 20.827 -26.804 -47.753 1.00 40.16 136 ILE A O 1
ATOM 1084 N N . VAL A 1 137 ? 19.294 -26.303 -46.161 1.00 42.03 137 VAL A N 1
ATOM 1085 C CA . VAL A 1 137 ? 18.341 -27.428 -46.162 1.00 42.03 137 VAL A CA 1
ATOM 1086 C C . VAL A 1 137 ? 18.508 -28.451 -47.298 1.00 42.03 137 VAL A C 1
ATOM 1088 O O . VAL A 1 137 ? 18.146 -28.194 -48.443 1.00 42.03 137 VAL A O 1
ATOM 1091 N N . GLY A 1 138 ? 18.919 -29.666 -46.931 1.00 35.50 138 GLY A N 1
ATOM 1092 C CA . GLY A 1 138 ? 18.701 -30.886 -47.707 1.00 35.50 138 GLY A CA 1
ATOM 1093 C C . GLY A 1 138 ? 18.120 -31.972 -46.800 1.00 35.50 138 GLY A C 1
ATOM 1094 O O . GLY A 1 138 ? 18.749 -32.359 -45.818 1.00 35.50 138 GLY A O 1
ATOM 1095 N N . GLN A 1 139 ? 16.906 -32.441 -47.096 1.00 40.34 139 GLN A N 1
ATOM 1096 C CA . GLN A 1 139 ? 16.343 -33.667 -46.514 1.00 40.34 139 GLN A CA 1
ATOM 1097 C C . GLN A 1 139 ? 17.241 -34.873 -46.833 1.00 40.34 139 GLN A C 1
ATOM 1099 O O . GLN A 1 139 ? 17.613 -35.032 -47.995 1.00 40.34 139 GLN A O 1
ATOM 1104 N N . PRO A 1 140 ? 17.463 -35.808 -45.893 1.00 43.94 140 PRO A N 1
ATOM 1105 C CA . PRO A 1 140 ? 17.758 -37.186 -46.256 1.00 43.94 140 PRO A CA 1
ATOM 1106 C C . PRO A 1 140 ? 16.474 -38.042 -46.238 1.00 43.94 140 PRO A C 1
ATOM 1108 O O . PRO A 1 140 ? 15.749 -38.048 -45.237 1.00 43.94 140 PRO A O 1
ATOM 1111 N N . PRO A 1 141 ? 16.166 -38.782 -47.319 1.00 41.41 141 PRO A N 1
ATOM 1112 C CA . PRO A 1 141 ? 15.192 -39.860 -47.271 1.00 41.41 141 PRO A CA 1
ATOM 1113 C C . PRO A 1 141 ? 15.760 -41.035 -46.462 1.00 41.41 141 PRO A C 1
ATOM 1115 O O . PRO A 1 141 ? 16.941 -41.345 -46.560 1.00 41.41 141 PRO A O 1
ATOM 1118 N N . ASN A 1 142 ? 14.882 -41.644 -45.662 1.00 39.88 142 ASN A N 1
ATOM 1119 C CA . ASN A 1 142 ? 14.830 -43.057 -45.277 1.00 39.88 142 ASN A CA 1
ATOM 1120 C C . ASN A 1 142 ? 16.145 -43.865 -45.397 1.00 39.88 142 ASN A C 1
ATOM 1122 O O . ASN A 1 142 ? 16.601 -44.105 -46.511 1.00 39.88 142 ASN A O 1
ATOM 1126 N N . GLN A 1 143 ? 16.652 -44.383 -44.267 1.00 37.66 143 GLN A N 1
ATOM 1127 C CA . GLN A 1 143 ? 16.883 -45.824 -44.018 1.00 37.66 143 GLN A CA 1
ATOM 1128 C C . GLN A 1 143 ? 18.113 -46.110 -43.117 1.00 37.66 143 GLN A C 1
ATOM 1130 O O . GLN A 1 143 ? 19.202 -45.584 -43.307 1.00 37.66 143 GLN A O 1
ATOM 1135 N N . GLN A 1 144 ? 17.893 -47.055 -42.196 1.00 32.62 144 GLN A N 1
ATOM 1136 C CA . GLN A 1 144 ? 18.842 -47.872 -41.418 1.00 32.62 144 GLN A CA 1
ATOM 1137 C C . GLN A 1 144 ? 19.414 -47.332 -40.099 1.00 32.62 144 GLN A C 1
ATOM 1139 O O . GLN A 1 144 ? 20.534 -46.849 -39.978 1.00 32.62 144 GLN A O 1
ATOM 1144 N N . ILE A 1 145 ? 18.625 -47.614 -39.064 1.00 43.50 145 ILE A N 1
ATOM 1145 C CA . ILE A 1 145 ? 19.044 -47.878 -37.691 1.00 43.50 145 ILE A CA 1
ATOM 1146 C C . ILE A 1 145 ? 20.039 -49.054 -37.710 1.00 43.50 145 ILE A C 1
ATOM 1148 O O . ILE A 1 145 ? 19.646 -50.183 -38.000 1.00 43.50 145 ILE A O 1
ATOM 1152 N N . HIS A 1 146 ? 21.305 -48.800 -37.384 1.00 36.22 146 HIS A N 1
ATOM 1153 C CA . HIS A 1 146 ? 22.248 -49.839 -36.965 1.00 36.22 146 HIS A CA 1
ATOM 1154 C C . HIS A 1 146 ? 22.611 -49.587 -35.508 1.00 36.22 146 HIS A C 1
ATOM 1156 O O . HIS A 1 146 ? 23.391 -48.700 -35.171 1.00 36.22 146 HIS A O 1
ATOM 1162 N N . MET A 1 147 ? 21.972 -50.371 -34.642 1.00 37.59 147 MET A N 1
ATOM 1163 C CA . MET A 1 147 ? 22.496 -50.702 -33.322 1.00 37.59 147 MET A CA 1
ATOM 1164 C C . MET A 1 147 ? 23.910 -51.259 -33.473 1.00 37.59 147 MET A C 1
ATOM 1166 O O . MET A 1 147 ? 24.116 -52.035 -34.396 1.00 37.59 147 MET A O 1
ATOM 1170 N N . PHE A 1 148 ? 24.834 -50.904 -32.574 1.00 31.98 148 PHE A N 1
ATOM 1171 C CA . PHE A 1 148 ? 25.786 -51.802 -31.891 1.00 31.98 148 PHE A CA 1
ATOM 1172 C C . PHE A 1 148 ? 26.810 -50.985 -31.066 1.00 31.98 148 PHE A C 1
ATOM 1174 O O . PHE A 1 148 ? 26.903 -49.771 -31.235 1.00 31.98 148 PHE A O 1
ATOM 1181 N N . PRO A 1 149 ? 27.460 -51.595 -30.057 1.00 42.75 149 PRO A N 1
ATOM 1182 C CA . PRO A 1 149 ? 27.457 -51.086 -28.691 1.00 42.75 149 PRO A CA 1
ATOM 1183 C C . PRO A 1 149 ? 28.865 -50.730 -28.193 1.00 42.75 149 PRO A C 1
ATOM 1185 O O . PRO A 1 149 ? 29.869 -51.105 -28.789 1.00 42.75 149 PRO A O 1
ATOM 1188 N N . GLY A 1 150 ? 28.934 -50.116 -27.013 1.00 33.00 150 GLY A N 1
ATOM 1189 C CA . GLY A 1 150 ? 30.119 -50.224 -26.167 1.00 33.00 150 GLY A CA 1
ATOM 1190 C C . GLY A 1 150 ? 30.728 -48.893 -25.767 1.00 33.00 150 GLY A C 1
ATOM 1191 O O . GLY A 1 150 ? 31.572 -48.350 -26.464 1.00 33.00 150 GLY A O 1
ATOM 1192 N N . MET A 1 151 ? 30.392 -48.448 -24.560 1.00 34.19 151 MET A N 1
ATOM 1193 C CA . MET A 1 151 ? 31.390 -47.849 -23.681 1.00 34.19 151 MET A CA 1
ATOM 1194 C C . MET A 1 151 ? 30.952 -48.058 -22.236 1.00 34.19 151 MET A C 1
ATOM 1196 O O . MET A 1 151 ? 30.041 -47.408 -21.727 1.00 34.19 151 MET A O 1
ATOM 1200 N N . LEU A 1 152 ? 31.596 -49.040 -21.602 1.00 35.72 152 LEU A N 1
ATOM 1201 C CA . LEU A 1 152 ? 31.663 -49.162 -20.155 1.00 35.72 152 LEU A CA 1
ATOM 1202 C C . LEU A 1 152 ? 32.218 -47.854 -19.579 1.00 35.72 152 LEU A C 1
ATOM 1204 O O . LEU A 1 152 ? 33.318 -47.446 -19.942 1.00 35.72 152 LEU A O 1
ATOM 1208 N N . CYS A 1 153 ? 31.521 -47.285 -18.601 1.00 34.25 153 CYS A N 1
ATOM 1209 C CA . CYS A 1 153 ? 32.147 -46.463 -17.574 1.00 34.25 153 CYS A CA 1
ATOM 1210 C C . CYS A 1 153 ? 31.697 -47.017 -16.219 1.00 34.25 153 CYS A C 1
ATOM 1212 O O . CYS A 1 153 ? 30.533 -46.914 -15.837 1.00 34.25 153 CYS A O 1
ATOM 1214 N N . ARG A 1 154 ? 32.622 -47.713 -15.553 1.00 31.14 154 ARG A N 1
ATOM 1215 C CA . ARG A 1 154 ? 32.462 -48.333 -14.238 1.00 31.14 154 ARG A CA 1
ATOM 1216 C C . ARG A 1 154 ? 32.895 -47.293 -13.204 1.00 31.14 154 ARG A C 1
ATOM 1218 O O . ARG A 1 154 ? 34.070 -46.946 -13.163 1.00 31.14 154 ARG A O 1
ATOM 1225 N N . ALA A 1 155 ? 31.950 -46.792 -12.416 1.00 34.50 155 ALA A N 1
ATOM 1226 C CA . ALA A 1 155 ? 32.249 -46.100 -11.171 1.00 34.50 155 ALA A CA 1
ATOM 1227 C C . ALA A 1 155 ? 32.601 -47.154 -10.108 1.00 34.50 155 ALA A C 1
ATOM 1229 O O . ALA A 1 155 ? 31.891 -48.154 -9.972 1.00 34.50 155 ALA A O 1
ATOM 1230 N N . VAL A 1 156 ? 33.724 -46.942 -9.423 1.00 46.19 156 VAL A N 1
ATOM 1231 C CA . VAL A 1 156 ? 33.969 -47.444 -8.064 1.00 46.19 156 VAL A CA 1
ATOM 1232 C C . VAL A 1 156 ? 33.548 -46.334 -7.117 1.00 46.19 156 VAL A C 1
ATOM 1234 O O . VAL A 1 156 ? 33.843 -45.166 -7.458 1.00 46.19 156 VAL A O 1
#

InterPro domains:
  IPR008699 NADH dehydrogenase [ubiquinone] 1 beta subcomplex subunit 8 [PF05821] (3-91)
  IPR008699 NADH dehydrogenase [ubiquinone] 1 beta subcomplex subunit 8 [PTHR12840] (2-106)